Protein AF-A0AAV8QTU7-F1 (afdb_monomer)

Secondary structure (DSSP, 8-state):
---S----HHHHHHHTPPPP-EEPPS----HHHHHHHHHHHHHHHSSEEEEEEE--GGGHHHHHHHHHHHHHHHHHTT-EEEEEEE-S-EE-STT-S-EEPSPHHHHHHHHH-GGGEEE-TT--EEEEEE-GGGTT--TBTTB-TTT-

Solvent-accessible surface area (backbone atoms only — not comparable to full-atom values): 9016 Å² total; per-residue (Å²): 136,86,79,93,79,83,74,49,73,67,52,58,53,55,74,67,63,77,89,62,67,46,74,62,68,95,80,82,82,51,74,78,60,51,51,56,51,48,53,53,41,35,77,73,55,82,23,39,34,33,44,77,40,78,53,43,79,67,54,46,76,63,52,52,52,54,49,50,55,50,52,52,47,38,52,78,65,65,35,49,78,43,77,42,83,35,75,46,34,47,63,77,53,96,85,51,95,51,71,44,68,54,27,57,73,61,51,55,48,39,71,80,44,59,75,48,26,41,62,50,96,89,68,53,68,43,78,45,42,70,28,78,90,36,37,85,40,54,77,62,92,69,34,25,61,72,79,104

Mean predicted aligned error: 9.04 Å

R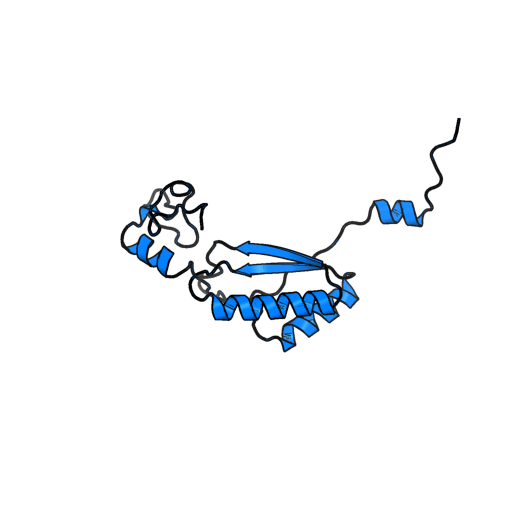adius of gyration: 21.44 Å; Cα contacts (8 Å, |Δi|>4): 175; chains: 1; bounding box: 71×30×44 Å

Nearest PDB structures (foldseek):
  5wqs-assembly1_A  TM=9.173E-01  e=6.654E-14  Ipomoea batatas
  1bfn-assembly1_A  TM=9.368E-01  e=1.677E-13  Glycine max
  1v3i-assembly1_A  TM=9.097E-01  e=2.663E-13  Glycine max
  5wqu-assembly1_A  TM=8.969E-01  e=2.845E-13  Ipomoea batatas
  7upv-assembly1_A  TM=8.502E-01  e=1.024E-09  Zea mays

Structure (mmCIF, N/CA/C/O backbone):
data_AF-A0AAV8QTU7-F1
#
_entry.id   AF-A0AAV8QTU7-F1
#
loop_
_atom_site.group_PDB
_atom_site.id
_atom_site.type_symbol
_atom_site.label_atom_id
_atom_site.label_alt_id
_atom_site.label_comp_id
_atom_site.label_asym_id
_atom_site.label_entity_id
_atom_site.label_seq_id
_atom_site.pdbx_PDB_ins_code
_atom_site.Cartn_x
_atom_site.Cartn_y
_atom_site.Cartn_z
_atom_site.occupancy
_atom_site.B_iso_or_equiv
_atom_site.auth_seq_id
_atom_site.auth_comp_id
_atom_site.auth_asym_id
_atom_site.auth_atom_id
_atom_site.pdbx_PDB_model_num
ATOM 1 N N . MET A 1 1 ? -53.498 -1.649 8.693 1.00 41.09 1 MET A N 1
ATOM 2 C CA . MET A 1 1 ? -52.495 -0.678 8.211 1.00 41.09 1 MET A CA 1
ATOM 3 C C . MET A 1 1 ? -51.635 -0.302 9.412 1.00 41.09 1 MET A C 1
ATOM 5 O O . MET A 1 1 ? -52.090 0.471 10.239 1.00 41.09 1 MET A O 1
ATOM 9 N N . GLN A 1 2 ? -50.500 -0.981 9.617 1.00 43.16 2 GLN A N 1
ATOM 10 C CA . GLN A 1 2 ? -49.621 -0.732 10.769 1.00 43.16 2 GLN A CA 1
ATOM 11 C C . GLN A 1 2 ? -48.748 0.495 10.488 1.00 43.16 2 GLN A C 1
ATOM 13 O O . GLN A 1 2 ? -48.176 0.621 9.408 1.00 43.16 2 GLN A O 1
ATOM 18 N N . THR A 1 3 ? -48.720 1.417 11.446 1.00 49.22 3 THR A N 1
ATOM 19 C CA . THR A 1 3 ? -48.020 2.700 11.394 1.00 49.22 3 THR A CA 1
ATOM 20 C C . THR A 1 3 ? -46.520 2.502 11.575 1.00 49.22 3 THR A C 1
ATOM 22 O O . THR A 1 3 ? -46.076 1.951 12.581 1.00 49.22 3 THR A O 1
ATOM 25 N N . ALA A 1 4 ? -45.743 2.981 10.609 1.00 59.06 4 ALA A N 1
ATOM 26 C CA . ALA A 1 4 ? -44.301 3.114 10.718 1.00 59.06 4 ALA A CA 1
ATOM 27 C C . ALA A 1 4 ? -43.964 4.314 11.615 1.00 59.06 4 ALA A C 1
ATOM 29 O O . ALA A 1 4 ? -43.896 5.418 11.099 1.00 59.06 4 ALA A O 1
ATOM 30 N N . ASP A 1 5 ? -43.819 4.120 12.930 1.00 69.25 5 ASP A N 1
ATOM 31 C CA . ASP A 1 5 ? -42.846 4.859 13.759 1.00 69.25 5 ASP A CA 1
ATOM 32 C C . ASP A 1 5 ? -42.897 4.366 15.216 1.00 69.25 5 ASP A C 1
ATOM 34 O O . ASP A 1 5 ? -43.801 4.716 15.974 1.00 69.25 5 ASP A O 1
ATOM 38 N N . SER A 1 6 ? -41.935 3.550 15.647 1.00 69.81 6 SER A N 1
ATOM 39 C CA . SER A 1 6 ? -41.702 3.354 17.087 1.00 69.81 6 SER A CA 1
ATOM 40 C C . SER A 1 6 ? -40.247 3.019 17.400 1.00 69.81 6 SER A C 1
ATOM 42 O O . SER A 1 6 ? -39.969 2.200 18.274 1.00 69.81 6 SER A O 1
ATOM 44 N N . LEU A 1 7 ? -39.306 3.631 16.678 1.00 77.25 7 LEU A N 1
ATOM 45 C CA . LEU A 1 7 ? -37.922 3.635 17.141 1.00 77.25 7 LEU A CA 1
ATOM 46 C C . LEU A 1 7 ? -37.840 4.564 18.352 1.00 77.25 7 LEU A C 1
ATOM 48 O O . LEU A 1 7 ? -38.269 5.719 18.297 1.00 77.25 7 LEU A O 1
ATOM 52 N N . THR A 1 8 ? -37.290 4.053 19.443 1.00 87.44 8 THR A N 1
ATOM 53 C CA . THR A 1 8 ? -36.946 4.838 20.625 1.00 87.44 8 THR A CA 1
ATOM 54 C C . THR A 1 8 ? -35.956 5.944 20.253 1.00 87.44 8 THR A C 1
ATOM 56 O O . THR A 1 8 ? -35.171 5.807 19.311 1.00 87.44 8 THR A O 1
ATOM 59 N N . ASP A 1 9 ? -35.922 7.032 21.025 1.00 88.50 9 ASP A N 1
ATOM 60 C CA . ASP A 1 9 ? -34.957 8.119 20.796 1.00 88.50 9 ASP A CA 1
ATOM 61 C C . ASP A 1 9 ? -33.508 7.608 20.788 1.00 88.50 9 ASP A C 1
ATOM 63 O O . ASP A 1 9 ? -32.673 8.082 20.022 1.00 88.50 9 ASP A O 1
ATOM 67 N N . LYS A 1 10 ? -33.215 6.566 21.578 1.00 86.75 10 LYS A N 1
ATOM 68 C CA . LYS A 1 10 ? -31.913 5.889 21.570 1.00 86.75 10 LYS A CA 1
ATOM 69 C C . LYS A 1 10 ? -31.620 5.211 20.235 1.00 86.75 10 LYS A C 1
ATOM 71 O O . LYS A 1 10 ? -30.508 5.340 19.735 1.00 86.75 10 LYS A O 1
ATOM 76 N N . GLU A 1 11 ? -32.586 4.512 19.649 1.00 89.75 11 GLU A N 1
ATOM 77 C CA . GLU A 1 11 ? -32.418 3.852 18.350 1.00 89.75 11 GLU A CA 1
ATOM 78 C C . GLU A 1 11 ? -32.275 4.869 17.215 1.00 89.75 11 GLU A C 1
ATOM 80 O O . GLU A 1 11 ? -31.410 4.703 16.356 1.00 89.75 11 GLU A O 1
ATOM 85 N N . LYS A 1 12 ? -33.032 5.974 17.259 1.00 89.19 12 LYS A N 1
ATOM 86 C CA . LYS A 1 12 ? -32.880 7.095 16.317 1.00 89.19 12 LYS A CA 1
ATOM 87 C C . LYS A 1 12 ? -31.488 7.728 16.415 1.00 89.19 12 LYS A C 1
ATOM 89 O O . LYS A 1 12 ? -30.867 8.019 15.395 1.00 89.19 12 LYS A O 1
ATOM 94 N N . MET A 1 13 ? -30.953 7.888 17.626 1.00 89.94 13 MET A N 1
ATOM 95 C CA . MET A 1 13 ? -29.593 8.402 17.829 1.00 89.94 13 MET A CA 1
ATOM 96 C C . MET A 1 13 ? -28.517 7.405 17.377 1.00 89.94 13 MET A C 1
ATOM 98 O O . MET A 1 13 ? -27.542 7.805 16.744 1.00 89.94 13 MET A O 1
ATOM 102 N N . LEU A 1 14 ? -28.694 6.108 17.643 1.00 88.94 14 LEU A N 1
ATOM 103 C CA . LEU A 1 14 ? -27.762 5.064 17.203 1.00 88.94 14 LEU A CA 1
ATOM 104 C C . LEU A 1 14 ? -27.740 4.891 15.680 1.00 88.94 14 LEU A C 1
ATOM 106 O O . LEU A 1 14 ? -26.677 4.618 15.129 1.00 88.94 14 LEU A O 1
ATOM 110 N N . ALA A 1 15 ? -28.865 5.103 14.992 1.00 89.69 15 ALA A N 1
ATOM 111 C CA . ALA A 1 15 ? -28.920 5.081 13.530 1.00 89.69 15 ALA A CA 1
ATOM 112 C C . ALA A 1 15 ? -28.040 6.168 12.880 1.00 89.69 15 ALA A C 1
ATOM 114 O O . ALA A 1 15 ? -27.585 5.999 11.753 1.00 89.69 15 ALA A O 1
ATOM 115 N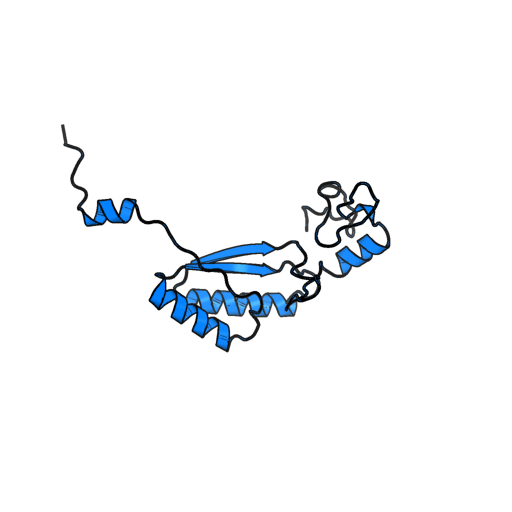 N . ASN A 1 16 ? -27.753 7.253 13.607 1.00 90.69 16 ASN A N 1
ATOM 116 C CA . ASN A 1 16 ? -26.868 8.336 13.173 1.00 90.69 16 ASN A CA 1
ATOM 117 C C . ASN A 1 16 ? -25.414 8.160 13.653 1.00 90.69 16 ASN A C 1
ATOM 119 O O . ASN A 1 16 ? -24.587 9.056 13.480 1.00 90.69 16 ASN A O 1
ATOM 123 N N . TYR A 1 17 ? -25.082 7.034 14.292 1.00 88.00 17 TYR A N 1
ATOM 124 C CA . TYR A 1 17 ? -23.748 6.811 14.838 1.00 88.00 17 TYR A CA 1
ATOM 125 C C . TYR A 1 17 ? -22.699 6.681 13.727 1.00 88.00 17 TYR A C 1
ATOM 127 O O . TYR A 1 17 ? -22.744 5.764 12.906 1.00 88.00 17 TYR A O 1
ATOM 135 N N . VAL A 1 18 ? -21.684 7.547 13.769 1.00 87.81 18 VAL A N 1
ATOM 136 C CA . VAL A 1 18 ? -20.512 7.475 12.891 1.00 87.81 18 VAL A CA 1
ATOM 137 C C . VAL A 1 18 ? -19.337 6.894 13.660 1.00 87.81 18 VAL A C 1
ATOM 139 O O . VAL A 1 18 ? -18.963 7.360 14.736 1.00 87.81 18 VAL A O 1
ATOM 142 N N . SER A 1 19 ? -18.728 5.858 13.096 1.00 84.06 19 SER A N 1
ATOM 143 C CA . SER A 1 19 ? -17.569 5.225 13.705 1.00 84.06 19 SER A CA 1
ATOM 144 C C . SER A 1 19 ? -16.302 6.050 13.544 1.00 84.06 19 SER A C 1
ATOM 146 O O . SER A 1 19 ? -15.955 6.432 12.430 1.00 84.06 19 SER A O 1
ATOM 148 N N . VAL A 1 20 ? -15.569 6.218 14.640 1.00 84.00 20 VAL A N 1
ATOM 149 C CA . VAL A 1 20 ? -14.247 6.849 14.652 1.00 84.00 20 VAL A CA 1
ATOM 150 C C . VAL A 1 20 ? -13.184 5.763 14.714 1.00 84.00 20 VAL A C 1
ATOM 152 O O . VAL A 1 20 ? -13.249 4.895 15.582 1.00 84.00 20 VAL A O 1
ATOM 155 N N . PHE A 1 21 ? -12.204 5.824 13.818 1.00 82.69 21 PHE A N 1
ATOM 156 C CA . PHE A 1 21 ? -11.011 4.985 13.874 1.00 82.69 21 PHE A CA 1
ATOM 157 C C . PHE A 1 21 ? -9.783 5.858 14.137 1.00 82.69 21 PHE A C 1
ATOM 159 O O . PHE A 1 21 ? -9.704 6.987 13.656 1.00 82.69 21 PHE A O 1
ATOM 166 N N . VAL A 1 22 ? -8.824 5.334 14.901 1.00 82.19 22 VAL A N 1
ATOM 167 C CA . VAL A 1 22 ? -7.568 6.033 15.214 1.00 82.19 22 VAL A CA 1
ATOM 168 C C . VAL A 1 22 ? -6.400 5.302 14.562 1.00 82.19 22 VAL A C 1
ATOM 170 O O . VAL A 1 22 ? -6.277 4.087 14.710 1.00 82.19 22 VAL A O 1
ATOM 173 N N . MET A 1 23 ? -5.553 6.037 13.844 1.00 80.19 23 MET A N 1
ATOM 174 C CA . MET A 1 23 ? -4.357 5.495 13.197 1.00 80.19 23 MET A CA 1
ATOM 175 C C . MET A 1 23 ? -3.269 5.175 14.229 1.00 80.19 23 MET A C 1
ATOM 177 O O . MET A 1 23 ? -2.999 5.977 15.127 1.00 80.19 23 MET A O 1
ATOM 181 N N . PHE A 1 24 ? -2.626 4.015 14.093 1.00 74.06 24 PHE A N 1
ATOM 182 C CA . PHE A 1 24 ? -1.446 3.680 14.886 1.00 74.06 24 PHE A CA 1
ATOM 183 C C . PHE A 1 24 ? -0.229 4.544 14.510 1.00 74.06 24 PHE A C 1
ATOM 185 O O . PHE A 1 24 ? -0.048 4.879 13.339 1.00 74.06 24 PHE A O 1
ATOM 192 N N . PRO A 1 25 ? 0.660 4.866 15.470 1.00 69.12 25 PRO A N 1
ATOM 193 C CA . PRO A 1 25 ? 1.939 5.496 15.156 1.00 69.12 25 PRO A CA 1
ATOM 194 C C . PRO A 1 25 ? 2.776 4.605 14.231 1.00 69.12 25 PRO A C 1
ATOM 196 O O . PRO A 1 25 ? 2.827 3.401 14.441 1.00 69.12 25 PRO A O 1
ATOM 199 N N . GLN A 1 26 ? 3.530 5.180 13.293 1.00 60.47 26 GLN A N 1
ATOM 200 C CA . GLN A 1 26 ? 4.387 4.423 12.359 1.00 60.47 26 GLN A CA 1
ATOM 201 C C . GLN A 1 26 ? 5.504 3.588 13.034 1.00 60.47 26 GLN A C 1
ATOM 203 O O . GLN A 1 26 ? 6.130 2.759 12.386 1.00 60.47 26 GLN A O 1
ATOM 208 N N . ARG A 1 27 ? 5.744 3.753 14.346 1.00 58.22 27 ARG A N 1
ATOM 209 C CA . ARG A 1 27 ? 6.734 3.004 15.149 1.00 58.22 27 ARG A CA 1
ATOM 210 C C . ARG A 1 27 ? 6.131 1.829 15.940 1.00 58.22 27 ARG A C 1
ATOM 212 O O . ARG A 1 27 ? 6.430 1.664 17.127 1.00 58.22 27 ARG A O 1
ATOM 219 N N . VAL A 1 28 ? 5.271 1.015 15.328 1.00 53.12 28 VAL A N 1
ATOM 220 C CA . VAL A 1 28 ? 4.766 -0.204 15.988 1.00 53.12 28 VAL A CA 1
ATOM 221 C C . VAL A 1 28 ? 5.816 -1.313 15.886 1.00 53.12 28 VAL A C 1
ATOM 223 O O . VAL A 1 28 ? 5.891 -2.026 14.895 1.00 53.12 28 VAL A O 1
ATOM 226 N N . GLY A 1 29 ? 6.656 -1.431 16.913 1.00 51.03 29 GLY A N 1
ATOM 227 C CA . GLY A 1 29 ? 7.663 -2.498 17.017 1.00 51.03 29 GLY A CA 1
ATOM 228 C C . GLY A 1 29 ? 8.031 -2.896 18.449 1.00 51.03 29 GLY A C 1
ATOM 229 O O . GLY A 1 29 ? 8.874 -3.762 18.644 1.00 51.03 29 GLY A O 1
ATOM 230 N N . GLU A 1 30 ? 7.404 -2.290 19.462 1.00 53.56 30 GLU A N 1
ATOM 231 C CA . GLU A 1 30 ? 7.555 -2.706 20.860 1.00 53.56 30 GLU A CA 1
ATOM 2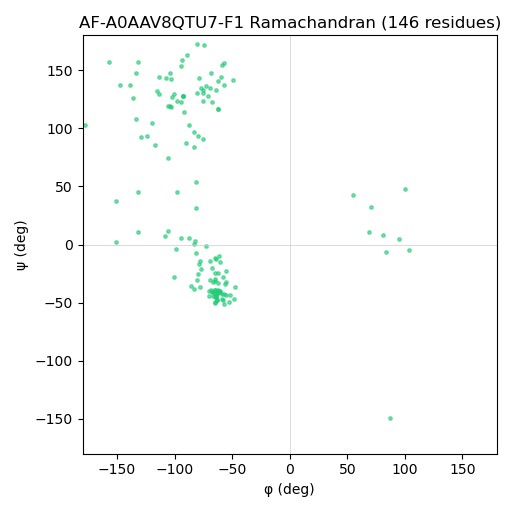32 C C . GLU A 1 30 ? 6.183 -3.119 21.393 1.00 53.56 30 GLU A C 1
ATOM 234 O O . GLU A 1 30 ? 5.344 -2.261 21.679 1.00 53.56 30 GLU A O 1
ATOM 239 N N . ALA A 1 31 ? 5.959 -4.430 21.526 1.00 52.09 31 ALA A N 1
ATOM 240 C CA . ALA A 1 31 ? 4.688 -5.031 21.939 1.00 52.09 31 ALA A CA 1
ATOM 241 C C . ALA A 1 31 ? 4.069 -4.369 23.191 1.00 52.09 31 ALA A C 1
ATOM 243 O O . ALA A 1 31 ? 2.862 -4.126 23.248 1.00 52.09 31 ALA A O 1
ATOM 244 N N . GLY A 1 32 ? 4.899 -3.957 24.160 1.00 56.75 32 GLY A N 1
ATOM 245 C CA . GLY A 1 32 ? 4.443 -3.278 25.379 1.00 56.75 32 GLY A CA 1
ATOM 246 C C . GLY A 1 32 ? 3.804 -1.900 25.149 1.00 56.75 32 GLY A C 1
ATOM 247 O O . GLY A 1 32 ? 2.907 -1.504 25.893 1.00 56.75 32 GLY A O 1
ATOM 248 N N . ARG A 1 33 ? 4.205 -1.165 24.103 1.00 66.12 33 ARG A N 1
ATOM 249 C CA . ARG A 1 33 ? 3.631 0.156 23.782 1.00 66.12 33 ARG A CA 1
ATOM 250 C C . ARG A 1 33 ? 2.301 0.040 23.036 1.00 66.12 33 ARG A C 1
ATOM 252 O O . ARG A 1 33 ? 1.423 0.886 23.219 1.00 66.12 33 ARG A O 1
ATOM 259 N N . THR A 1 34 ? 2.131 -1.025 22.257 1.00 71.06 34 THR A N 1
ATOM 260 C CA . THR A 1 34 ? 0.916 -1.310 21.482 1.00 71.06 34 THR A CA 1
ATOM 261 C C . THR A 1 34 ? -0.288 -1.564 22.388 1.00 71.06 34 THR A C 1
ATOM 263 O O . THR A 1 34 ? -1.307 -0.891 22.243 1.00 71.06 34 THR A O 1
ATOM 266 N N . ALA A 1 35 ? -0.162 -2.445 23.387 1.00 77.12 35 ALA A N 1
ATOM 267 C CA . ALA A 1 35 ? -1.263 -2.759 24.304 1.00 77.12 35 ALA A CA 1
ATOM 268 C C . ALA A 1 35 ? -1.742 -1.526 25.093 1.00 77.12 35 ALA A C 1
ATOM 270 O O . ALA A 1 35 ? -2.941 -1.283 25.241 1.00 77.12 35 ALA A O 1
ATOM 271 N N . VAL A 1 36 ? -0.811 -0.681 25.552 1.00 79.56 36 VAL A N 1
ATOM 272 C CA . VAL A 1 36 ? -1.144 0.570 26.257 1.00 79.56 36 VAL A CA 1
ATOM 273 C C . VAL A 1 36 ? -1.913 1.533 25.346 1.00 79.56 36 VAL A C 1
ATOM 275 O O . VAL A 1 36 ? -2.895 2.144 25.783 1.00 79.56 36 VAL A O 1
ATOM 278 N N . ALA A 1 37 ? -1.506 1.653 24.080 1.00 78.25 37 ALA A N 1
ATOM 279 C CA . ALA A 1 37 ? -2.208 2.469 23.094 1.00 78.25 37 ALA A CA 1
ATOM 280 C C . ALA A 1 37 ? -3.624 1.932 22.813 1.00 78.25 37 ALA A C 1
ATOM 282 O O . ALA A 1 37 ? -4.583 2.710 22.846 1.00 78.25 37 ALA A O 1
ATOM 283 N N . CYS A 1 38 ? -3.774 0.615 22.641 1.00 80.31 38 CYS A N 1
ATOM 284 C CA . CYS A 1 38 ? -5.064 -0.057 22.465 1.00 80.31 38 CYS A CA 1
ATOM 285 C C . CYS A 1 38 ? -6.014 0.208 23.642 1.00 80.31 38 CYS A C 1
ATOM 287 O O . CYS A 1 38 ? -7.122 0.712 23.444 1.00 80.31 38 CYS A O 1
ATOM 289 N N . ARG A 1 39 ? -5.555 -0.003 24.884 1.00 83.19 39 ARG A N 1
ATOM 290 C CA . ARG A 1 39 ? -6.340 0.276 26.104 1.00 83.19 39 ARG A CA 1
ATOM 291 C C . ARG A 1 39 ? -6.793 1.727 26.182 1.00 83.19 39 ARG A C 1
ATOM 293 O O . ARG A 1 39 ? -7.935 2.020 26.548 1.00 83.19 39 ARG A O 1
ATOM 300 N N . ARG A 1 40 ? -5.901 2.661 25.840 1.00 82.19 40 ARG A N 1
ATOM 301 C CA . ARG A 1 40 ? -6.218 4.094 25.823 1.00 82.19 40 ARG A CA 1
ATOM 302 C C . ARG A 1 40 ? -7.257 4.425 24.752 1.00 82.19 40 ARG A C 1
ATOM 304 O O . ARG A 1 40 ? -8.160 5.212 25.034 1.00 82.19 40 ARG A O 1
ATOM 311 N N . CYS A 1 41 ? -7.156 3.820 23.569 1.00 81.25 41 CYS A N 1
ATOM 312 C CA . CYS A 1 41 ? -8.136 3.985 22.499 1.00 81.25 41 CYS A CA 1
ATOM 313 C C . CYS A 1 41 ? -9.509 3.443 22.914 1.00 81.25 41 CYS A C 1
ATOM 315 O O . CYS A 1 41 ? -10.501 4.166 22.822 1.00 81.25 41 CYS A O 1
ATOM 317 N N . ARG A 1 42 ? -9.563 2.229 23.480 1.00 81.56 42 ARG A N 1
ATOM 318 C CA . ARG A 1 42 ? -10.800 1.616 23.987 1.00 81.56 42 ARG A CA 1
ATOM 319 C C . ARG A 1 42 ? -11.540 2.537 24.953 1.00 81.56 42 ARG A C 1
ATOM 321 O O . ARG A 1 42 ? -12.729 2.785 24.777 1.00 81.56 42 ARG A O 1
ATOM 328 N N . ARG A 1 43 ? -10.824 3.085 25.943 1.00 82.00 43 ARG A N 1
ATOM 329 C CA . ARG A 1 43 ? -11.398 3.967 26.975 1.00 82.00 43 ARG A CA 1
ATOM 330 C C . ARG A 1 43 ? -11.942 5.285 26.424 1.00 82.00 43 ARG A C 1
ATOM 332 O O . ARG A 1 43 ? -12.866 5.830 27.011 1.00 82.00 43 ARG A O 1
ATOM 339 N N . ARG A 1 44 ? -11.350 5.824 25.353 1.00 77.25 44 ARG A N 1
ATOM 340 C CA . ARG A 1 44 ? -11.682 7.167 24.841 1.00 77.25 44 ARG A CA 1
ATOM 341 C C . ARG A 1 44 ? -12.604 7.167 23.626 1.00 77.25 44 ARG A C 1
ATOM 343 O O . ARG A 1 44 ? -13.316 8.142 23.427 1.00 77.25 44 ARG A O 1
ATOM 350 N N . HIS A 1 45 ? -12.570 6.116 22.810 1.00 68.81 45 HIS A N 1
ATOM 351 C CA . HIS A 1 45 ? -13.142 6.145 21.459 1.00 68.81 45 HIS A CA 1
ATOM 352 C C . HIS A 1 45 ? -14.033 4.940 21.134 1.00 68.81 45 HIS A C 1
ATOM 354 O O . HIS A 1 45 ? -14.395 4.742 19.980 1.00 68.81 45 HIS A O 1
ATOM 360 N N . GLY A 1 46 ? -14.396 4.114 22.122 1.00 65.19 46 GLY A N 1
ATOM 361 C CA . GLY A 1 46 ? -15.368 3.030 21.917 1.00 65.19 46 GLY A CA 1
ATOM 362 C C . GLY A 1 46 ? -14.874 1.883 21.027 1.00 65.19 46 GLY A C 1
ATOM 363 O O . GLY A 1 46 ? -15.659 1.017 20.652 1.00 65.19 46 GLY A O 1
ATOM 364 N N . GLY A 1 47 ? -13.577 1.855 20.717 1.00 61.25 47 GLY A N 1
ATOM 365 C CA . GLY A 1 47 ? -12.876 0.625 20.387 1.00 61.25 47 GLY A CA 1
ATOM 366 C C . GLY A 1 47 ? -12.637 0.306 18.906 1.00 61.25 47 GLY A C 1
ATOM 367 O O . GLY A 1 47 ? -12.889 -0.817 18.472 1.00 61.25 47 GLY A O 1
ATOM 368 N N . ARG A 1 48 ? -12.147 1.256 18.100 1.00 65.25 48 ARG A N 1
ATOM 369 C CA . ARG A 1 48 ? -11.807 0.989 16.689 1.00 65.25 48 ARG A CA 1
ATOM 370 C C . ARG A 1 48 ? -10.495 1.659 16.270 1.00 65.25 48 ARG A C 1
ATOM 372 O O . ARG A 1 48 ? -10.246 2.815 16.609 1.00 65.25 48 ARG A O 1
ATOM 379 N N . LEU A 1 49 ? -9.664 0.929 15.531 1.00 61.09 49 LEU A N 1
ATOM 380 C CA . LEU A 1 49 ? -8.298 1.304 15.162 1.00 61.09 49 LEU A CA 1
ATOM 381 C C . LEU A 1 49 ? -8.013 1.061 13.673 1.00 61.09 49 LEU A C 1
ATOM 383 O O . LEU A 1 49 ? -8.527 0.114 13.078 1.00 61.09 49 LEU A O 1
ATOM 387 N N . VAL A 1 50 ? -7.159 1.903 13.087 1.00 58.50 50 VAL A N 1
ATOM 388 C CA . VAL A 1 50 ? -6.557 1.683 11.762 1.00 58.50 50 VAL A CA 1
ATOM 389 C C . VAL A 1 50 ? -5.096 1.292 11.954 1.00 58.50 50 VAL A C 1
ATOM 391 O O . VAL A 1 50 ? -4.312 2.063 12.512 1.00 58.50 50 VAL A O 1
ATOM 394 N N . GLY A 1 51 ? -4.735 0.097 11.497 1.00 60.59 51 GLY A N 1
ATOM 395 C CA . GLY A 1 51 ? -3.366 -0.401 11.451 1.00 60.59 51 GLY A CA 1
ATOM 396 C C . GLY A 1 51 ? -2.854 -0.436 10.018 1.00 60.59 51 GLY A C 1
ATOM 397 O O . GLY A 1 51 ? -3.587 -0.741 9.080 1.00 60.59 51 GLY A O 1
ATOM 398 N N . ASN A 1 52 ? -1.578 -0.122 9.835 1.00 55.75 52 ASN A N 1
ATOM 399 C CA . ASN A 1 52 ? -0.951 -0.249 8.532 1.00 55.75 52 ASN A CA 1
ATOM 400 C C . ASN A 1 52 ? -0.288 -1.632 8.402 1.00 55.75 52 ASN A C 1
ATOM 402 O O . ASN A 1 52 ? 0.491 -2.012 9.275 1.00 55.75 52 ASN A O 1
ATOM 406 N N . ARG A 1 53 ? -0.584 -2.383 7.335 1.00 49.59 53 ARG A N 1
ATOM 407 C CA . ARG A 1 53 ? 0.198 -3.552 6.918 1.00 49.59 53 ARG A CA 1
ATOM 408 C C . ARG A 1 53 ? 1.298 -3.019 6.004 1.00 49.59 53 ARG A C 1
ATOM 410 O O . ARG A 1 53 ? 1.050 -2.676 4.851 1.00 49.59 53 ARG A O 1
ATOM 417 N N . GLY A 1 54 ? 2.517 -2.916 6.522 1.00 50.06 54 GLY A N 1
ATOM 418 C CA . GLY A 1 54 ? 3.678 -2.678 5.666 1.00 50.06 54 GLY A CA 1
ATOM 419 C C . GLY A 1 54 ? 3.830 -3.861 4.713 1.00 50.06 54 GLY A C 1
ATOM 420 O O . GLY A 1 54 ? 4.014 -4.984 5.185 1.00 50.06 54 GLY A O 1
ATOM 421 N N . SER A 1 55 ? 3.706 -3.630 3.404 1.00 45.34 55 SER A N 1
ATOM 422 C CA . SER A 1 55 ? 4.059 -4.623 2.391 1.00 45.34 55 SER A CA 1
ATOM 423 C C . SER A 1 55 ? 5.562 -4.526 2.157 1.00 45.34 55 SER A C 1
ATOM 425 O O . SER A 1 55 ? 6.046 -3.792 1.300 1.00 45.34 55 SER A O 1
ATOM 427 N N . GLN A 1 56 ? 6.331 -5.200 3.008 1.00 48.62 56 GLN A N 1
ATOM 428 C CA . GLN A 1 56 ? 7.740 -5.452 2.743 1.00 48.62 56 GLN A CA 1
ATOM 429 C C . GLN A 1 56 ? 7.941 -6.957 2.640 1.00 48.62 56 GLN A C 1
ATOM 431 O O . GLN A 1 56 ? 8.301 -7.619 3.610 1.00 48.62 56 GLN A O 1
ATOM 436 N N . GLU A 1 57 ? 7.727 -7.498 1.443 1.00 46.62 57 GLU A N 1
ATOM 437 C CA . GLU A 1 57 ? 7.967 -8.917 1.145 1.00 46.62 57 GLU A CA 1
ATOM 438 C C . GLU A 1 57 ? 9.441 -9.338 1.342 1.00 46.62 57 GLU A C 1
ATOM 440 O O . GLU A 1 57 ? 9.751 -10.519 1.434 1.00 46.62 57 GLU A O 1
ATOM 445 N N . GLY A 1 58 ? 10.377 -8.384 1.448 1.00 40.06 58 GLY A N 1
ATOM 446 C CA . GLY A 1 58 ? 11.818 -8.656 1.541 1.00 40.06 58 GLY A CA 1
ATOM 447 C C . GLY A 1 58 ? 12.350 -9.106 2.913 1.00 40.06 58 GLY A C 1
ATOM 448 O O . GLY A 1 58 ? 13.451 -9.645 2.962 1.00 40.06 58 GLY A O 1
ATOM 449 N N . GLU A 1 59 ? 11.604 -8.921 4.013 1.00 43.59 59 GLU A N 1
ATOM 450 C CA . GLU A 1 59 ? 11.982 -9.363 5.379 1.00 43.59 59 GLU A CA 1
ATOM 451 C C . GLU A 1 59 ? 10.826 -10.116 6.080 1.00 43.59 59 GLU A C 1
ATOM 453 O O . GLU A 1 59 ? 10.486 -9.884 7.246 1.00 43.59 59 GLU A O 1
ATOM 458 N N . MET A 1 60 ? 10.196 -11.025 5.332 1.00 40.22 60 MET A N 1
ATOM 459 C CA . MET A 1 60 ? 8.895 -11.648 5.617 1.00 40.22 60 MET A CA 1
ATOM 460 C C . MET A 1 60 ? 8.730 -12.200 7.049 1.00 40.22 60 MET A C 1
ATOM 462 O O . MET A 1 60 ? 7.767 -11.865 7.733 1.00 40.22 60 MET A O 1
ATOM 466 N N . LEU A 1 61 ? 9.705 -12.948 7.579 1.00 42.22 61 LEU A N 1
ATOM 467 C CA . LEU A 1 61 ? 9.548 -13.638 8.872 1.00 42.22 61 LEU A CA 1
ATOM 468 C C . LEU A 1 61 ? 9.486 -12.702 10.090 1.00 42.22 61 LEU A C 1
ATOM 470 O O . LEU A 1 61 ? 8.853 -13.023 11.098 1.00 42.22 61 LEU A O 1
ATOM 474 N N . ARG A 1 62 ? 10.160 -11.547 10.037 1.00 50.81 62 ARG A N 1
ATOM 475 C CA . ARG A 1 62 ? 10.186 -10.609 11.169 1.00 50.81 62 ARG A CA 1
ATOM 476 C C . ARG A 1 62 ? 8.943 -9.725 11.171 1.00 50.81 62 ARG A C 1
ATOM 478 O O . ARG A 1 62 ? 8.396 -9.468 12.243 1.00 50.81 62 ARG A O 1
ATOM 485 N N . LEU A 1 63 ? 8.490 -9.299 9.991 1.00 55.81 63 LEU A N 1
ATOM 486 C CA . LEU A 1 63 ? 7.286 -8.484 9.845 1.00 55.81 63 LEU A CA 1
ATOM 487 C C . LEU A 1 63 ? 6.012 -9.278 10.138 1.00 55.81 63 LEU A C 1
ATOM 489 O O . LEU A 1 63 ? 5.166 -8.774 10.871 1.00 55.81 63 LEU A O 1
ATOM 493 N N . GLU A 1 64 ? 5.883 -10.508 9.635 1.00 59.84 64 GLU A N 1
ATOM 494 C CA . GLU A 1 64 ? 4.710 -11.355 9.899 1.00 59.84 64 GLU A CA 1
ATOM 495 C C . GLU A 1 64 ? 4.517 -11.605 11.393 1.00 59.84 64 GLU A C 1
ATOM 497 O O . GLU A 1 64 ? 3.407 -11.482 11.909 1.00 59.84 64 GLU A O 1
ATOM 502 N N . ARG A 1 65 ? 5.610 -11.872 12.119 1.00 62.38 65 ARG A N 1
ATOM 503 C CA . ARG A 1 65 ? 5.555 -12.076 13.569 1.00 62.38 65 ARG A CA 1
ATOM 504 C C . ARG A 1 65 ? 5.096 -10.819 14.311 1.00 62.38 65 ARG A C 1
ATOM 506 O O . ARG A 1 65 ? 4.222 -10.901 15.167 1.00 62.38 65 ARG A O 1
ATOM 513 N N . ILE A 1 66 ? 5.647 -9.653 13.962 1.00 66.00 66 ILE A N 1
ATOM 514 C CA . ILE A 1 66 ? 5.270 -8.368 14.578 1.00 66.00 66 ILE A CA 1
ATOM 515 C C . ILE A 1 66 ? 3.809 -8.013 14.254 1.00 66.00 66 ILE A C 1
ATOM 517 O O . ILE A 1 66 ? 3.084 -7.518 15.117 1.00 66.00 66 ILE A O 1
ATOM 521 N N . GLN A 1 67 ? 3.356 -8.282 13.027 1.00 69.62 67 GLN A N 1
ATOM 522 C CA . GLN A 1 67 ? 1.965 -8.066 12.624 1.00 69.62 67 GLN A CA 1
ATOM 523 C C . GLN A 1 67 ? 1.011 -9.023 13.350 1.00 69.62 67 GLN A C 1
ATOM 525 O O . GLN A 1 67 ? -0.032 -8.580 13.826 1.00 69.62 67 GLN A O 1
ATOM 530 N N . GLY A 1 68 ? 1.389 -10.293 13.513 1.00 76.69 68 GLY A N 1
ATOM 531 C CA . GLY A 1 68 ? 0.628 -11.268 14.295 1.00 76.69 68 GLY A CA 1
ATOM 532 C C . GLY A 1 68 ? 0.445 -10.834 15.750 1.00 76.69 68 GLY A C 1
ATOM 533 O O . GLY A 1 68 ? -0.677 -10.821 16.252 1.00 76.69 68 GLY A O 1
ATOM 534 N N . GLU A 1 69 ? 1.519 -10.385 16.407 1.00 79.31 69 GLU A N 1
ATOM 535 C CA . GLU A 1 69 ? 1.460 -9.851 17.777 1.00 79.31 69 GLU A CA 1
ATOM 536 C C . GLU A 1 69 ? 0.554 -8.608 17.880 1.00 79.31 69 GLU A C 1
ATOM 538 O O . GLU A 1 69 ? -0.21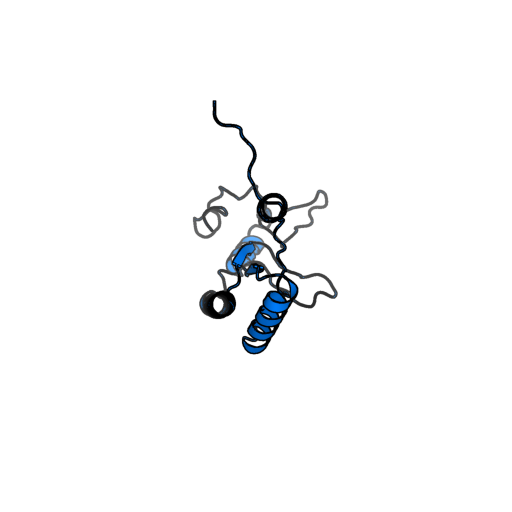9 -8.471 18.835 1.00 79.31 69 GLU A O 1
ATOM 543 N N . LEU A 1 70 ? 0.604 -7.709 16.888 1.00 78.06 70 LEU A N 1
ATOM 544 C CA . LEU A 1 70 ? -0.280 -6.542 16.817 1.00 78.06 70 LEU A CA 1
ATOM 545 C C . LEU A 1 70 ? -1.747 -6.962 16.688 1.00 78.06 70 LEU A C 1
ATOM 547 O O . LEU A 1 70 ? -2.593 -6.429 17.404 1.00 78.06 70 LEU A O 1
ATOM 551 N N . PHE A 1 71 ? -2.052 -7.896 15.788 1.00 84.44 71 PHE A N 1
ATOM 552 C CA . PHE A 1 71 ? -3.427 -8.326 15.530 1.00 84.44 71 PHE A CA 1
ATOM 553 C C . PHE A 1 71 ? -4.011 -9.008 16.764 1.00 84.44 71 PHE A C 1
ATOM 555 O O . PHE A 1 71 ? -5.108 -8.645 17.185 1.00 84.44 71 PHE A O 1
ATOM 562 N N . HIS A 1 72 ? -3.230 -9.881 17.405 1.00 86.25 72 HIS A N 1
ATOM 563 C CA . HIS A 1 72 ? -3.601 -10.519 18.664 1.00 86.25 72 HIS A CA 1
ATOM 564 C C . HIS A 1 72 ? -3.887 -9.484 19.759 1.00 86.25 72 HIS A C 1
ATOM 566 O O . HIS A 1 72 ? -4.933 -9.516 20.395 1.00 86.25 72 HIS A O 1
ATOM 572 N N . THR A 1 73 ? -3.008 -8.491 19.928 1.00 84.88 73 THR A N 1
ATOM 573 C CA . THR A 1 73 ? -3.197 -7.432 20.935 1.00 84.88 73 THR A CA 1
ATOM 574 C C . THR A 1 73 ? -4.457 -6.596 20.671 1.00 84.88 73 THR A C 1
ATOM 576 O O . THR A 1 73 ? -5.153 -6.182 21.597 1.00 84.88 73 THR A O 1
ATOM 579 N N . VAL A 1 74 ? -4.746 -6.286 19.404 1.00 85.06 74 VAL A N 1
ATOM 580 C CA . VAL A 1 74 ? -5.939 -5.519 19.009 1.00 85.06 74 VAL A CA 1
ATOM 581 C C . VAL A 1 74 ? -7.213 -6.322 19.289 1.00 85.06 74 VAL A C 1
ATOM 583 O O . VAL A 1 74 ? -8.182 -5.761 19.807 1.00 85.06 74 VAL A O 1
ATOM 586 N N . GLU A 1 75 ? -7.190 -7.625 19.007 1.00 87.94 75 GLU A N 1
ATOM 587 C CA . GLU A 1 75 ? -8.283 -8.554 19.298 1.00 87.94 75 GLU A CA 1
ATOM 588 C C . GLU A 1 75 ? -8.528 -8.709 20.806 1.00 87.94 75 GLU A C 1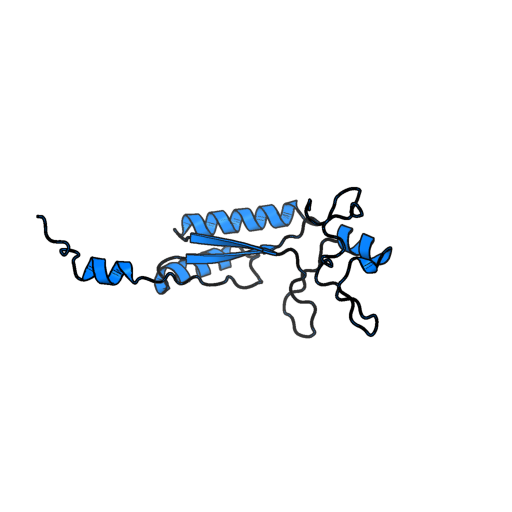
ATOM 590 O O . GLU A 1 75 ? -9.658 -8.510 21.255 1.00 87.94 75 GLU A O 1
ATOM 595 N N . GLU A 1 76 ? -7.483 -8.963 21.603 1.00 89.44 76 GLU A N 1
ATOM 596 C CA . GLU A 1 76 ? -7.569 -9.080 23.069 1.00 89.44 76 GLU A CA 1
ATOM 597 C C . GLU A 1 76 ? -8.182 -7.831 23.719 1.00 89.44 76 GLU A C 1
ATOM 599 O O . GLU A 1 76 ? -8.914 -7.904 24.710 1.00 89.44 76 GLU A O 1
ATOM 604 N N . GLU A 1 77 ? -7.918 -6.659 23.143 1.00 87.25 77 GLU A N 1
ATOM 605 C CA . GLU A 1 77 ? -8.453 -5.391 23.631 1.00 87.25 77 GLU A CA 1
ATOM 606 C C . GLU A 1 77 ? -9.878 -5.096 23.122 1.00 87.25 77 GLU A C 1
ATOM 608 O O . GLU A 1 77 ? -10.471 -4.084 23.510 1.00 87.25 77 GLU A O 1
ATOM 613 N N . GLY A 1 78 ? -10.474 -5.985 22.321 1.00 86.50 78 GLY A N 1
ATOM 614 C CA . GLY A 1 78 ? -11.844 -5.877 21.811 1.00 86.50 78 GLY A CA 1
ATOM 615 C C . GLY A 1 78 ? -12.010 -4.772 20.770 1.00 86.50 78 GLY A C 1
ATOM 616 O O . GLY A 1 78 ? -13.051 -4.109 20.726 1.00 86.50 78 GLY A O 1
ATOM 617 N N . LEU A 1 79 ? -10.964 -4.519 19.982 1.00 86.62 79 LEU A N 1
ATOM 618 C CA . LEU A 1 79 ? -10.905 -3.426 19.021 1.00 86.62 79 LEU A CA 1
ATOM 619 C C . LEU A 1 79 ? -11.121 -3.940 17.597 1.00 86.62 79 LEU A C 1
ATOM 621 O O . LEU A 1 79 ? -10.621 -4.992 17.214 1.00 86.62 79 LEU A O 1
ATOM 625 N N . LYS A 1 80 ? -11.837 -3.166 16.775 1.00 85.81 80 LYS A N 1
ATOM 626 C CA . LYS A 1 80 ? -11.880 -3.420 15.324 1.00 85.81 80 LYS A CA 1
ATOM 627 C C . LYS A 1 80 ? -10.609 -2.897 14.661 1.00 85.81 80 LYS A C 1
ATOM 629 O O . LYS A 1 80 ? -10.150 -1.815 15.027 1.00 85.81 80 LYS A O 1
ATOM 634 N N . LEU A 1 81 ? -10.115 -3.611 13.650 1.00 84.19 81 LEU A N 1
ATOM 635 C CA . LEU A 1 81 ? -8.936 -3.244 12.867 1.00 84.19 81 LEU A CA 1
ATOM 636 C C . LEU A 1 81 ? -9.308 -2.956 11.408 1.00 84.19 81 LEU A C 1
ATOM 638 O O . LEU A 1 81 ? -9.992 -3.754 10.773 1.00 84.19 81 LEU A O 1
ATOM 642 N N . GLN A 1 82 ? -8.820 -1.844 10.866 1.00 83.38 82 GLN A N 1
ATOM 643 C CA . GLN A 1 82 ? -8.701 -1.637 9.420 1.00 83.38 82 GLN A CA 1
ATOM 644 C C . GLN A 1 82 ? -7.237 -1.814 9.032 1.00 83.38 82 GLN A C 1
ATOM 646 O O . GLN A 1 82 ? -6.401 -1.079 9.551 1.00 83.38 82 GLN A O 1
ATOM 651 N N . ALA A 1 83 ? -6.934 -2.780 8.164 1.00 82.62 83 ALA A N 1
ATOM 652 C CA . ALA A 1 83 ? -5.580 -3.050 7.691 1.00 82.62 83 ALA A CA 1
ATOM 653 C C . ALA A 1 83 ? -5.349 -2.393 6.321 1.00 82.62 83 ALA A C 1
ATOM 655 O O . ALA A 1 83 ? -6.088 -2.659 5.376 1.00 82.62 83 ALA A O 1
ATOM 656 N N . ILE A 1 84 ? -4.325 -1.547 6.208 1.00 80.31 84 ILE A N 1
ATOM 657 C CA . ILE A 1 84 ? -3.922 -0.914 4.938 1.00 80.31 84 ILE A CA 1
ATOM 658 C C . ILE A 1 84 ? -2.852 -1.774 4.275 1.00 80.31 84 ILE A C 1
ATOM 660 O O . ILE A 1 84 ? -1.861 -2.059 4.929 1.00 80.31 84 ILE A O 1
ATOM 664 N N . MET A 1 85 ? -2.999 -2.160 3.007 1.00 81.50 85 MET A N 1
ATOM 665 C CA . MET A 1 85 ? -1.914 -2.817 2.266 1.00 81.50 85 MET A CA 1
ATOM 666 C C . MET A 1 85 ? -0.978 -1.741 1.699 1.00 81.50 85 MET A C 1
ATOM 668 O O . MET A 1 85 ? -1.282 -1.122 0.682 1.00 81.50 85 MET A O 1
ATOM 672 N N . SER A 1 86 ? 0.127 -1.451 2.386 1.00 82.31 86 SER A N 1
ATOM 673 C CA . SER A 1 86 ? 1.045 -0.381 1.978 1.00 82.31 86 SER A CA 1
ATOM 674 C C . SER A 1 86 ? 2.125 -0.886 1.037 1.00 82.31 86 SER A C 1
ATOM 676 O O . SER A 1 86 ? 3.219 -1.225 1.480 1.00 82.31 86 SER A O 1
ATOM 678 N N . PHE A 1 87 ? 1.825 -0.885 -0.260 1.00 89.31 87 PHE A N 1
ATOM 679 C CA . PHE A 1 87 ? 2.774 -1.178 -1.343 1.00 89.31 87 PHE A CA 1
ATOM 680 C C . PHE A 1 87 ? 3.644 0.033 -1.728 1.00 89.31 87 PHE A C 1
ATOM 682 O O . PHE A 1 87 ? 4.002 0.200 -2.885 1.00 89.31 87 PHE A O 1
ATOM 689 N N . HIS A 1 88 ? 3.953 0.917 -0.777 1.00 88.25 88 HIS A N 1
ATOM 690 C CA . HIS A 1 88 ? 4.725 2.141 -1.001 1.00 88.25 88 HIS A CA 1
ATOM 691 C C . HIS A 1 88 ? 5.839 2.279 0.035 1.00 88.25 88 HIS A C 1
ATOM 693 O O . HIS A 1 88 ? 5.744 1.747 1.143 1.00 88.25 88 HIS A O 1
ATOM 699 N N . GLN A 1 89 ? 6.876 3.040 -0.308 1.00 87.38 89 GLN A N 1
ATOM 700 C CA . GLN A 1 89 ? 7.867 3.490 0.662 1.00 87.38 89 GLN A CA 1
ATOM 701 C C . GLN A 1 89 ? 7.212 4.408 1.699 1.00 87.38 89 GLN A C 1
ATOM 703 O O . GLN A 1 89 ? 6.512 5.354 1.348 1.00 87.38 89 GLN A O 1
ATOM 708 N N . CYS A 1 90 ? 7.491 4.177 2.980 1.00 83.25 90 CYS A N 1
ATOM 709 C CA . CYS A 1 90 ? 7.097 5.081 4.055 1.00 83.25 90 CYS A CA 1
ATOM 710 C C . CYS A 1 90 ? 8.310 5.895 4.519 1.00 83.25 90 CYS A C 1
ATOM 712 O O . CYS A 1 90 ? 9.273 5.331 5.038 1.00 83.25 90 CYS A O 1
ATOM 714 N N . GLY A 1 91 ? 8.229 7.219 4.382 1.00 83.25 91 GLY A N 1
ATOM 715 C CA . GLY A 1 91 ? 9.297 8.152 4.745 1.00 83.25 91 GLY A CA 1
ATOM 716 C C . GLY A 1 91 ? 10.306 8.383 3.614 1.00 83.25 91 GLY A C 1
ATOM 717 O O . GLY A 1 91 ? 9.957 8.308 2.436 1.00 83.25 91 GLY A O 1
ATOM 718 N N . GLY A 1 92 ? 11.562 8.658 3.974 1.00 72.00 92 GLY A N 1
ATOM 719 C CA . GLY A 1 92 ? 12.662 8.905 3.030 1.00 72.00 92 GLY A CA 1
ATOM 720 C C . GLY A 1 92 ? 12.926 10.382 2.717 1.00 72.00 92 GLY A C 1
ATOM 721 O O . GLY A 1 92 ? 13.807 10.691 1.912 1.00 72.00 92 GLY A O 1
ATOM 722 N N . ASN A 1 93 ? 12.220 11.305 3.376 1.00 77.50 93 ASN A N 1
ATOM 723 C CA . ASN A 1 93 ? 12.527 12.731 3.345 1.00 77.50 93 ASN A CA 1
ATOM 724 C C . ASN A 1 93 ? 13.431 13.140 4.516 1.00 77.50 93 ASN A C 1
ATOM 726 O O . ASN A 1 93 ? 13.502 12.489 5.561 1.00 77.50 93 ASN A O 1
ATOM 730 N N . VAL A 1 94 ? 14.119 14.275 4.356 1.00 73.94 94 VAL A N 1
ATOM 731 C CA . VAL A 1 94 ? 14.937 14.861 5.426 1.00 73.94 94 VAL A CA 1
ATOM 732 C C . VAL A 1 94 ? 14.038 15.219 6.612 1.00 73.94 94 VAL A C 1
ATOM 734 O O . VAL A 1 94 ? 13.177 16.087 6.499 1.00 73.94 94 VAL A O 1
ATOM 737 N N . GLY A 1 95 ? 14.272 14.573 7.755 1.00 70.31 95 GLY A N 1
ATOM 738 C CA . GLY A 1 95 ? 13.504 14.782 8.987 1.00 70.31 95 GLY A CA 1
ATOM 739 C C . GLY A 1 95 ? 12.486 13.683 9.299 1.00 70.31 95 GLY A C 1
ATOM 740 O O . GLY A 1 95 ? 11.907 13.707 10.386 1.00 70.31 95 GLY A O 1
ATOM 741 N N . ASP A 1 96 ? 12.308 12.699 8.412 1.00 74.62 96 ASP A N 1
ATOM 742 C CA . ASP A 1 96 ? 11.439 11.559 8.691 1.00 74.62 96 ASP A CA 1
ATOM 743 C C . ASP A 1 96 ? 12.040 10.657 9.779 1.00 74.62 96 ASP A C 1
ATOM 745 O O . ASP A 1 96 ? 13.224 10.321 9.791 1.00 74.62 96 ASP A O 1
ATOM 749 N N . ALA A 1 97 ? 11.197 10.257 10.732 1.00 69.56 97 ALA A N 1
ATOM 750 C CA . ALA A 1 97 ? 11.607 9.463 11.890 1.00 69.56 97 ALA A CA 1
ATOM 751 C C . ALA A 1 97 ? 11.720 7.953 11.598 1.00 69.56 97 ALA A C 1
ATOM 753 O O . ALA A 1 97 ? 12.108 7.189 12.494 1.00 69.56 97 ALA A O 1
ATOM 754 N N . VAL A 1 98 ? 11.289 7.538 10.406 1.00 69.94 98 VAL A N 1
ATOM 755 C CA . VAL A 1 98 ? 11.180 6.167 9.901 1.00 69.94 98 VAL A CA 1
ATOM 756 C C . VAL A 1 98 ? 11.444 6.217 8.393 1.00 69.94 98 VAL A C 1
ATOM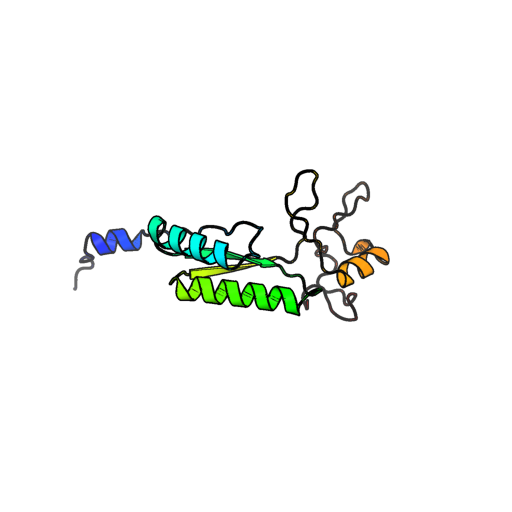 758 O O . VAL A 1 98 ? 10.930 7.107 7.723 1.00 69.94 98 VAL A O 1
ATOM 761 N N . ASP A 1 99 ? 12.225 5.268 7.883 1.00 80.38 99 ASP A N 1
ATOM 762 C CA . ASP A 1 99 ? 12.493 5.089 6.453 1.00 80.38 99 ASP A CA 1
ATOM 763 C C . ASP A 1 99 ? 12.339 3.600 6.111 1.00 80.38 99 ASP A C 1
ATOM 765 O O . ASP A 1 99 ? 13.111 2.756 6.571 1.00 80.38 99 ASP A O 1
ATOM 769 N N . ILE A 1 100 ? 11.263 3.273 5.397 1.00 81.56 100 ILE A N 1
ATOM 770 C CA . ILE A 1 100 ? 10.847 1.913 5.040 1.00 81.56 100 ILE A CA 1
ATOM 771 C C . ILE A 1 100 ? 10.731 1.882 3.511 1.00 81.56 100 ILE A C 1
ATOM 773 O O . ILE A 1 100 ? 9.681 2.257 2.988 1.00 81.56 100 ILE A O 1
ATOM 777 N N . PRO A 1 101 ? 11.787 1.478 2.781 1.00 87.31 101 PRO A N 1
ATOM 778 C CA . PRO A 1 101 ? 11.796 1.480 1.317 1.00 87.31 101 PRO A CA 1
ATOM 779 C C . PRO A 1 101 ? 10.958 0.338 0.725 1.00 87.31 101 PRO A C 1
ATOM 781 O O . PRO A 1 101 ? 10.552 -0.583 1.433 1.00 87.31 101 PRO A O 1
ATOM 784 N N . LEU A 1 102 ? 10.749 0.340 -0.595 1.00 89.19 102 LEU A N 1
ATOM 785 C CA . LEU A 1 102 ? 10.220 -0.838 -1.297 1.00 89.19 102 LEU A CA 1
ATOM 786 C C . LEU A 1 102 ? 11.115 -2.078 -1.070 1.00 89.19 102 LEU A C 1
ATOM 788 O O . LEU A 1 102 ? 12.313 -1.920 -0.782 1.00 89.19 102 LEU A O 1
ATOM 792 N N . PRO A 1 103 ? 10.573 -3.308 -1.207 1.00 88.19 103 PRO A N 1
ATOM 793 C CA . PRO A 1 103 ? 11.352 -4.533 -1.069 1.00 88.19 103 PRO A CA 1
ATOM 794 C C . PRO A 1 103 ? 12.632 -4.496 -1.901 1.00 88.19 103 PRO A C 1
ATOM 796 O O . PRO A 1 103 ? 12.648 -3.998 -3.027 1.00 88.19 103 PRO A O 1
ATOM 799 N N . ARG A 1 104 ? 13.719 -5.043 -1.350 1.00 89.38 104 ARG A N 1
ATOM 800 C CA . ARG A 1 104 ? 15.030 -4.996 -2.006 1.00 89.38 104 ARG A CA 1
ATOM 801 C C . ARG A 1 104 ? 14.994 -5.575 -3.421 1.00 89.38 104 ARG A C 1
ATOM 803 O O . ARG A 1 104 ? 15.498 -4.936 -4.328 1.00 89.38 104 ARG A O 1
ATOM 810 N N . TRP A 1 105 ? 14.320 -6.704 -3.619 1.00 88.56 105 TRP A N 1
ATOM 811 C CA . TRP A 1 105 ? 14.214 -7.343 -4.930 1.00 88.56 105 TRP A CA 1
ATOM 812 C C . TRP A 1 105 ? 13.495 -6.464 -5.976 1.00 88.56 105 TRP A C 1
ATOM 814 O O . TRP A 1 105 ? 13.885 -6.473 -7.137 1.00 88.56 105 TRP A O 1
ATOM 824 N N . VAL A 1 106 ? 12.514 -5.636 -5.578 1.00 92.44 106 VAL A N 1
ATOM 825 C CA . VAL A 1 106 ? 11.892 -4.630 -6.468 1.00 92.44 106 VAL A CA 1
ATOM 826 C C . VAL A 1 106 ? 12.912 -3.560 -6.837 1.00 92.44 106 VAL A C 1
ATOM 828 O O . VAL A 1 106 ? 13.026 -3.142 -7.988 1.00 92.44 106 VAL A O 1
ATOM 831 N N . ARG A 1 107 ? 13.665 -3.096 -5.836 1.00 92.69 107 ARG A N 1
ATOM 832 C CA . ARG A 1 107 ? 14.658 -2.039 -6.014 1.00 92.69 107 ARG A CA 1
ATOM 833 C C . ARG A 1 107 ? 15.799 -2.475 -6.921 1.00 92.69 107 ARG A C 1
ATOM 835 O O . ARG A 1 107 ? 16.209 -1.663 -7.742 1.00 92.69 107 ARG A O 1
ATOM 842 N N . ASP A 1 108 ? 16.240 -3.724 -6.801 1.00 94.06 108 ASP A N 1
ATOM 843 C CA . ASP A 1 108 ? 17.277 -4.326 -7.641 1.00 94.06 108 ASP A CA 1
ATOM 844 C C . ASP A 1 108 ? 16.827 -4.368 -9.121 1.00 94.06 108 ASP A C 1
ATOM 846 O O . ASP A 1 108 ? 17.607 -4.022 -10.007 1.00 94.06 108 ASP A O 1
ATOM 850 N N . VAL A 1 109 ? 15.548 -4.667 -9.407 1.00 94.69 109 VAL A N 1
ATOM 851 C CA . VAL A 1 109 ? 14.972 -4.513 -10.765 1.00 94.69 109 VAL A CA 1
ATOM 852 C C . VAL A 1 109 ? 15.000 -3.049 -11.209 1.00 94.69 109 VAL A C 1
ATOM 854 O O . VAL A 1 109 ? 15.371 -2.746 -12.335 1.00 94.69 109 VAL A O 1
ATOM 857 N N . GLY A 1 110 ? 14.681 -2.111 -10.320 1.00 95.12 110 GLY A N 1
ATOM 858 C CA . GLY A 1 110 ? 14.721 -0.681 -10.633 1.00 95.12 110 GLY A CA 1
ATOM 859 C C . GLY A 1 110 ? 16.121 -0.092 -10.846 1.00 95.12 110 GLY A C 1
ATOM 860 O O . GLY A 1 110 ? 16.233 1.037 -11.332 1.00 95.12 110 GLY A O 1
ATOM 861 N N . GLU A 1 111 ? 17.183 -0.809 -10.462 1.00 94.75 111 GLU A N 1
ATOM 862 C CA . GLU A 1 111 ? 18.566 -0.446 -10.787 1.00 94.75 111 GLU A CA 1
ATOM 863 C C . GLU A 1 111 ? 18.920 -0.804 -12.235 1.00 94.75 111 GLU A C 1
ATOM 865 O O . GLU A 1 111 ? 19.623 -0.032 -12.889 1.00 94.75 111 GLU A O 1
ATOM 870 N N . SER A 1 112 ? 18.413 -1.931 -12.747 1.00 93.56 112 SER A N 1
ATOM 871 C CA . SER A 1 112 ? 18.632 -2.370 -14.131 1.00 93.56 112 SER A CA 1
ATOM 872 C C . SER A 1 112 ? 17.626 -1.766 -15.114 1.00 93.56 112 SER A C 1
ATOM 874 O O . SER A 1 112 ? 18.012 -1.400 -16.225 1.00 93.56 112 SER A O 1
ATOM 876 N N . ASP A 1 113 ? 16.371 -1.589 -14.698 1.00 94.06 113 ASP A N 1
ATOM 877 C CA . ASP A 1 113 ? 15.313 -0.955 -15.477 1.00 94.06 113 ASP A CA 1
ATOM 878 C C . ASP A 1 113 ? 14.598 0.153 -14.673 1.00 94.06 113 ASP A C 1
ATOM 880 O O . ASP A 1 113 ? 13.614 -0.084 -13.968 1.00 94.06 113 ASP A O 1
ATOM 884 N N . PRO A 1 114 ? 15.045 1.417 -14.777 1.00 94.25 114 PRO A N 1
ATOM 885 C CA . PRO A 1 114 ? 14.444 2.522 -14.037 1.00 94.25 114 PRO A CA 1
ATOM 886 C C . PRO A 1 114 ? 13.063 2.940 -14.572 1.00 94.25 114 PRO A C 1
ATOM 888 O O . PRO A 1 114 ? 12.471 3.877 -14.023 1.00 94.25 114 PRO A O 1
ATOM 891 N N . VAL A 1 115 ? 12.545 2.312 -15.641 1.00 93.69 115 VAL A N 1
ATOM 892 C CA . VAL A 1 115 ? 11.206 2.607 -16.178 1.00 93.69 115 VAL A CA 1
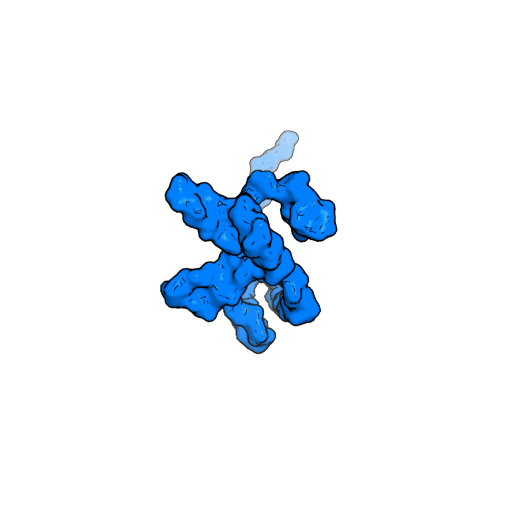ATOM 893 C C . VAL A 1 115 ? 10.093 2.185 -15.222 1.00 93.69 115 VAL A C 1
ATOM 895 O O . VAL A 1 115 ? 9.002 2.746 -15.292 1.00 93.69 115 VAL A O 1
A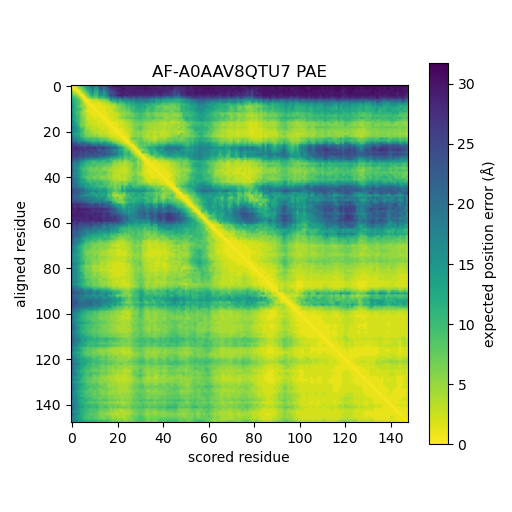TOM 898 N N . ILE A 1 116 ? 10.383 1.274 -14.288 1.00 97.12 116 ILE A N 1
ATOM 899 C CA . ILE A 1 116 ? 9.412 0.765 -13.313 1.00 97.12 116 ILE A CA 1
ATOM 900 C C . ILE A 1 116 ? 8.915 1.832 -12.329 1.00 97.12 116 ILE A C 1
ATOM 902 O O . ILE A 1 116 ? 7.959 1.600 -11.597 1.00 97.12 116 ILE A O 1
ATOM 906 N N . TYR A 1 117 ? 9.551 3.002 -12.294 1.00 97.94 117 TYR A N 1
ATOM 907 C CA . TYR A 1 117 ? 9.220 4.096 -11.390 1.00 97.94 117 TYR A CA 1
ATOM 908 C C . TYR A 1 117 ? 8.465 5.221 -12.094 1.00 97.94 117 TYR A C 1
ATOM 910 O O . TYR A 1 117 ? 8.746 5.577 -13.247 1.00 97.94 117 TYR A O 1
ATOM 918 N N . TYR A 1 118 ? 7.573 5.887 -11.357 1.00 98.19 118 TYR A N 1
ATOM 919 C CA . TYR A 1 118 ? 6.980 7.133 -11.834 1.00 98.19 118 TYR A CA 1
ATOM 920 C C . TYR A 1 118 ? 8.060 8.162 -12.152 1.00 98.19 118 TYR A C 1
ATOM 922 O O . TYR A 1 118 ? 9.035 8.335 -11.418 1.00 98.19 118 TYR A O 1
ATOM 930 N N . THR A 1 119 ? 7.884 8.853 -13.275 1.00 97.56 119 THR A N 1
ATOM 931 C CA . THR A 1 119 ? 8.925 9.707 -13.842 1.00 97.56 119 THR A CA 1
ATOM 932 C C . THR A 1 119 ? 8.340 11.025 -14.290 1.00 97.56 119 THR A C 1
ATOM 934 O O . THR A 1 119 ? 7.387 11.060 -15.064 1.00 97.56 119 THR A O 1
ATOM 937 N N . ASN A 1 120 ? 8.911 12.124 -13.806 1.00 97.12 120 ASN A N 1
ATOM 938 C CA . ASN A 1 120 ? 8.465 13.450 -14.213 1.00 97.12 120 ASN A CA 1
ATOM 939 C C . ASN A 1 120 ? 9.060 13.865 -15.573 1.00 97.12 120 ASN A C 1
ATOM 941 O O . ASN A 1 120 ? 9.964 13.224 -16.107 1.00 97.12 120 ASN A O 1
ATOM 945 N N . ARG A 1 121 ? 8.597 14.997 -16.117 1.00 97.19 121 ARG A N 1
ATOM 946 C CA . ARG A 1 121 ? 9.066 15.528 -17.412 1.00 97.19 121 ARG A CA 1
ATOM 947 C C . ARG A 1 121 ? 10.577 15.797 -17.466 1.00 97.19 121 ARG A C 1
ATOM 949 O O . ARG A 1 121 ? 11.163 15.728 -18.539 1.00 97.19 121 ARG A O 1
ATOM 956 N N . SER A 1 122 ? 11.206 16.099 -16.331 1.00 97.19 122 SER A N 1
ATOM 957 C CA . SER A 1 122 ? 12.657 16.317 -16.223 1.00 97.19 122 SER A CA 1
ATOM 958 C C . SER A 1 122 ? 13.459 15.013 -16.101 1.00 97.19 122 SER A C 1
ATOM 960 O O . SER A 1 122 ? 14.666 15.073 -15.889 1.00 97.19 122 SER A O 1
ATOM 962 N N . GLY A 1 123 ? 12.810 13.846 -16.172 1.00 95.19 123 GLY A N 1
ATOM 963 C CA . GLY A 1 123 ? 13.452 12.535 -16.066 1.00 95.19 123 GLY A CA 1
ATOM 964 C C . GLY A 1 123 ? 13.749 12.069 -14.636 1.00 95.19 123 GLY A C 1
ATOM 965 O O . GLY A 1 123 ? 14.411 11.046 -14.463 1.00 95.19 123 GLY A O 1
ATOM 966 N N . ARG A 1 124 ? 13.276 12.776 -13.598 1.00 96.19 124 ARG A N 1
ATOM 967 C CA . ARG A 1 124 ? 13.472 12.349 -12.200 1.00 96.19 124 ARG A CA 1
ATOM 968 C C . ARG A 1 124 ? 12.541 11.186 -11.870 1.00 96.19 124 ARG A C 1
ATOM 970 O O . ARG A 1 124 ? 11.338 11.288 -12.115 1.00 96.19 124 ARG A O 1
ATOM 977 N N . ARG A 1 125 ? 13.105 10.123 -11.289 1.00 95.62 125 ARG A N 1
ATOM 978 C CA . ARG A 1 125 ? 12.401 8.899 -10.879 1.00 95.62 125 ARG A CA 1
ATOM 979 C C . ARG A 1 125 ? 11.958 9.003 -9.420 1.00 95.62 125 ARG A C 1
ATOM 981 O O . ARG A 1 125 ? 12.791 9.293 -8.564 1.00 95.62 125 ARG A O 1
ATOM 988 N N . ASN A 1 126 ? 10.680 8.755 -9.147 1.00 95.62 126 ASN A N 1
ATOM 989 C CA . ASN A 1 126 ? 10.167 8.574 -7.793 1.00 95.62 126 ASN A CA 1
ATOM 990 C C . ASN A 1 126 ? 10.201 7.078 -7.439 1.00 95.62 126 ASN A C 1
ATOM 992 O O . ASN A 1 126 ? 9.475 6.290 -8.037 1.00 95.62 126 ASN A O 1
ATOM 996 N N . ARG A 1 127 ? 11.045 6.707 -6.469 1.00 94.62 127 ARG A N 1
ATOM 997 C CA . ARG A 1 127 ? 11.268 5.317 -6.037 1.00 94.62 127 ARG A CA 1
ATOM 998 C C . ARG A 1 127 ? 10.302 4.842 -4.947 1.00 94.62 127 ARG A C 1
ATOM 1000 O O . ARG A 1 127 ? 10.470 3.743 -4.430 1.00 94.62 127 ARG A O 1
ATOM 1007 N N . GLU A 1 128 ? 9.310 5.654 -4.596 1.00 94.00 128 GLU A N 1
ATOM 1008 C CA . GLU A 1 128 ? 8.361 5.340 -3.529 1.00 94.00 128 GLU A CA 1
ATOM 1009 C C . GLU A 1 128 ? 7.296 4.318 -3.949 1.00 94.00 128 GLU A C 1
ATOM 1011 O O . GLU A 1 128 ? 6.690 3.695 -3.080 1.00 94.00 128 GLU A O 1
ATOM 1016 N N . TYR A 1 129 ? 7.050 4.141 -5.253 1.00 95.88 129 TYR A N 1
ATOM 1017 C CA . TYR A 1 129 ? 6.000 3.262 -5.777 1.00 95.88 129 TYR A CA 1
ATOM 1018 C C . TYR A 1 129 ? 6.292 2.813 -7.221 1.00 95.88 129 TYR A C 1
ATOM 1020 O O . TYR A 1 129 ? 7.010 3.499 -7.957 1.00 95.88 129 TYR A O 1
ATOM 1028 N N . LEU A 1 130 ? 5.707 1.685 -7.632 1.00 96.69 130 LEU A N 1
ATOM 1029 C CA . LEU A 1 130 ? 5.773 1.179 -9.006 1.00 96.69 130 LEU A CA 1
ATOM 1030 C C . LEU A 1 130 ? 4.824 1.949 -9.931 1.00 96.69 130 LEU A C 1
ATOM 1032 O O . LEU A 1 130 ? 3.675 2.207 -9.594 1.00 96.69 130 LEU A O 1
ATOM 1036 N N . THR A 1 131 ? 5.277 2.337 -11.118 1.00 97.62 131 THR A N 1
ATOM 1037 C CA . THR A 1 131 ? 4.383 2.987 -12.083 1.00 97.62 131 THR A CA 1
ATOM 1038 C C . THR A 1 131 ? 3.254 2.045 -12.497 1.00 97.62 131 THR A C 1
ATOM 1040 O O . THR A 1 131 ? 3.504 0.877 -12.774 1.00 97.62 131 THR A O 1
ATOM 1043 N N . ILE A 1 132 ? 2.036 2.567 -12.656 1.00 97.75 132 ILE A N 1
ATOM 1044 C CA . ILE A 1 132 ? 0.900 1.790 -13.186 1.00 97.75 132 ILE A CA 1
ATOM 1045 C C . ILE A 1 132 ? 1.203 1.158 -14.560 1.00 97.75 132 ILE A C 1
ATOM 1047 O O . ILE A 1 132 ? 0.611 0.167 -14.964 1.00 97.75 132 ILE A O 1
ATOM 1051 N N . GLY A 1 133 ? 2.171 1.716 -15.298 1.00 97.25 133 GLY A N 1
ATOM 1052 C CA . GLY A 1 133 ? 2.610 1.177 -16.586 1.00 97.25 133 GLY A CA 1
ATOM 1053 C C . GLY A 1 133 ? 3.255 -0.213 -16.519 1.00 97.25 133 GLY A C 1
ATOM 1054 O O . GLY A 1 133 ? 3.433 -0.820 -17.573 1.00 97.25 133 GLY A O 1
ATOM 1055 N N . VAL A 1 134 ? 3.609 -0.713 -15.328 1.00 96.56 134 VAL A N 1
ATOM 1056 C CA . VAL A 1 134 ? 4.162 -2.066 -15.143 1.00 96.56 134 VAL A CA 1
ATOM 1057 C C . VAL A 1 134 ? 3.193 -3.044 -14.471 1.00 96.56 134 VAL A C 1
ATOM 1059 O O . VAL A 1 134 ? 3.590 -4.176 -14.202 1.00 96.56 134 VAL A O 1
ATOM 1062 N N . ASP A 1 135 ? 1.933 -2.650 -14.253 1.00 97.56 135 ASP A N 1
ATOM 1063 C CA . ASP A 1 135 ? 0.915 -3.472 -13.575 1.00 97.56 135 ASP A CA 1
ATOM 1064 C C . ASP A 1 135 ? 0.785 -4.876 -14.179 1.00 97.56 135 ASP A C 1
ATOM 1066 O O . ASP A 1 135 ? 0.779 -5.862 -13.444 1.00 97.56 135 ASP A O 1
ATOM 1070 N N . ASP A 1 136 ? 0.782 -4.963 -15.512 1.00 97.81 136 ASP A N 1
ATOM 1071 C CA . ASP A 1 136 ? 0.625 -6.210 -16.274 1.00 97.81 136 ASP A CA 1
ATOM 1072 C C . ASP A 1 136 ? 1.939 -6.707 -16.912 1.00 97.81 136 ASP A C 1
ATOM 1074 O O . ASP A 1 136 ? 1.929 -7.582 -17.778 1.00 97.81 136 ASP A O 1
ATOM 1078 N N . GLN A 1 137 ? 3.088 -6.130 -16.542 1.00 96.31 137 GLN A N 1
ATOM 1079 C CA . GLN A 1 137 ? 4.382 -6.481 -17.139 1.00 96.31 137 GLN A CA 1
ATOM 1080 C C . GLN A 1 137 ? 5.094 -7.552 -16.297 1.00 96.31 137 GLN A C 1
ATOM 1082 O O . GLN A 1 137 ? 5.371 -7.292 -15.127 1.00 96.31 137 GLN A O 1
ATOM 1087 N N . PRO A 1 138 ? 5.454 -8.726 -16.855 1.00 95.88 138 PRO A N 1
ATOM 1088 C CA . PRO A 1 138 ? 6.040 -9.842 -16.103 1.00 95.88 138 PRO A CA 1
ATOM 1089 C C . PRO A 1 138 ? 7.551 -9.661 -15.863 1.00 95.88 138 PRO A C 1
ATOM 1091 O O . PRO A 1 138 ? 8.373 -10.500 -16.230 1.00 95.88 138 PRO A O 1
ATOM 1094 N N . ILE A 1 139 ? 7.934 -8.518 -15.295 1.00 94.31 139 ILE A N 1
ATOM 1095 C CA . ILE A 1 139 ? 9.331 -8.076 -15.153 1.00 94.31 139 ILE A CA 1
ATOM 1096 C C . ILE A 1 139 ? 9.920 -8.357 -13.764 1.00 94.31 139 ILE A C 1
ATOM 1098 O O . ILE A 1 139 ? 11.109 -8.132 -13.542 1.00 94.31 139 ILE A O 1
ATOM 1102 N N . PHE A 1 140 ? 9.118 -8.884 -12.836 1.00 93.25 140 PHE A N 1
ATOM 1103 C CA . PHE A 1 140 ? 9.531 -9.202 -11.470 1.00 93.25 140 PHE A CA 1
ATOM 1104 C C . PHE A 1 140 ? 9.686 -10.714 -11.282 1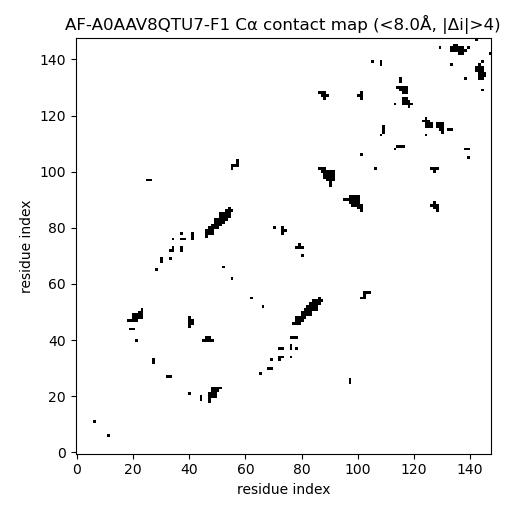.00 93.25 140 PHE A C 1
ATOM 1106 O O . PHE A 1 140 ? 8.835 -11.372 -10.684 1.00 93.25 140 PHE A O 1
ATOM 1113 N N . ASP A 1 141 ? 10.771 -11.271 -11.828 1.00 91.81 141 ASP A N 1
ATOM 1114 C CA . ASP A 1 141 ? 11.028 -12.725 -11.850 1.00 91.81 141 ASP A CA 1
ATOM 1115 C C . ASP A 1 141 ? 9.864 -13.516 -12.486 1.00 91.81 141 ASP A C 1
ATOM 1117 O O . ASP A 1 141 ? 9.388 -14.527 -11.975 1.00 91.81 141 ASP A O 1
ATOM 1121 N N . GLY A 1 142 ? 9.341 -12.985 -13.597 1.00 93.06 142 GLY A N 1
ATOM 1122 C CA . GLY A 1 142 ? 8.211 -13.557 -14.329 1.00 93.06 142 GLY A CA 1
ATOM 1123 C C . GLY A 1 142 ? 6.825 -13.190 -13.792 1.00 93.06 142 GLY A C 1
ATOM 1124 O O . GLY A 1 142 ? 5.847 -13.512 -14.461 1.00 93.06 142 GLY A O 1
ATOM 1125 N N . ARG A 1 143 ? 6.726 -12.495 -12.648 1.00 94.94 143 ARG A N 1
ATOM 1126 C CA . ARG A 1 143 ? 5.461 -11.969 -12.105 1.00 94.94 143 ARG A CA 1
ATOM 1127 C C . ARG A 1 143 ? 5.206 -10.523 -12.514 1.00 94.94 143 ARG A C 1
ATOM 1129 O O . ARG A 1 143 ? 6.152 -9.760 -12.748 1.00 94.94 143 ARG A O 1
ATOM 1136 N N . THR A 1 144 ? 3.933 -10.145 -12.567 1.00 95.75 144 THR A N 1
ATOM 1137 C CA . THR A 1 144 ? 3.497 -8.755 -12.751 1.00 95.75 144 THR A CA 1
ATOM 1138 C C . THR A 1 144 ? 3.348 -8.021 -11.418 1.00 95.75 144 THR A C 1
ATOM 1140 O O . THR A 1 144 ? 3.276 -8.651 -10.365 1.00 95.75 144 THR A O 1
ATOM 1143 N N . ALA A 1 145 ? 3.299 -6.683 -11.435 1.00 94.44 145 ALA A N 1
ATOM 1144 C CA . ALA A 1 145 ? 3.160 -5.909 -10.197 1.00 94.44 145 ALA A CA 1
ATOM 1145 C C . ALA A 1 145 ? 1.822 -6.150 -9.476 1.00 94.44 145 ALA A C 1
ATOM 1147 O O . ALA A 1 145 ? 1.758 -5.964 -8.270 1.00 94.44 145 ALA A O 1
ATOM 1148 N N . VAL A 1 146 ? 0.773 -6.565 -10.195 1.00 94.50 146 VAL A N 1
ATOM 1149 C CA . VAL A 1 146 ? -0.543 -6.900 -9.615 1.00 94.50 146 VAL A CA 1
ATOM 1150 C C . VAL A 1 146 ? -0.569 -8.302 -8.992 1.00 94.50 146 VAL A C 1
ATOM 1152 O O . VAL A 1 146 ? -1.378 -8.568 -8.105 1.00 94.50 146 VAL A O 1
ATOM 1155 N N . GLU A 1 147 ? 0.298 -9.210 -9.447 1.00 92.00 147 GLU A N 1
ATOM 1156 C CA . GLU A 1 147 ? 0.449 -10.555 -8.868 1.00 92.00 147 GLU A CA 1
ATOM 1157 C C . GLU A 1 147 ? 1.269 -10.568 -7.568 1.00 92.00 147 GLU A C 1
ATOM 1159 O O . GLU A 1 147 ? 1.292 -11.581 -6.863 1.00 92.00 147 GLU A O 1
ATOM 1164 N N . ILE A 1 148 ? 1.964 -9.465 -7.285 1.00 87.75 148 ILE A N 1
ATOM 1165 C CA . ILE A 1 148 ? 2.741 -9.205 -6.069 1.00 87.75 148 ILE A CA 1
ATOM 1166 C C . ILE A 1 148 ? 1.819 -8.562 -5.026 1.00 87.75 148 ILE A C 1
ATOM 1168 O O . ILE A 1 148 ? 1.704 -9.116 -3.911 1.00 87.75 148 ILE A O 1
#

Sequence (148 aa):
MQTADSLTDKEKMLANYVSVFVMFPQRVGEAGRTAVACRRCRRRHGGRLVGNRGSQEGEMLRLERIQGELFHTVEEEGLKLQAIMSFHQCGGNVGDAVDIPLPRWVRDVGESDPVIYYTNRSGRRNREYLTIGVDDQPIFDGRTAVEI

InterPro domains:
  IPR001554 Glycoside hydrolase, family 14 [PF01373] (69-146)
  IPR001554 Glycoside hydrolase, family 14 [PTHR31352] (69-148)
  IPR017853 Glycoside hydrolase superfamily [SSF51445] (69-147)
  IPR018238 Glycoside hydrolase, family 14, conserved site [PS00506] (88-96)

pLDDT: mean 79.49, std 16.05, range [40.06, 98.19]

Foldseek 3Di:
DDDPDDDDPVNVVVVVDDADAAEDDPPQDDLVVLLVVQLVCCVPGVAEYEYEQEPAPQVPPNSVVSVVSNVVSSVVSVHHYDYHHQQWWDDDDVPDPDTRFHHPLVVVLCVVPVQQFDADPVGDGDRGHGDPVQQPPLSRVRDTPVND

Organism: Ensete ventricosum (NCBI:txid4639)